Protein 1WQ6 (pdb70)

Organism: Homo sapiens (NCBI:txid9606)

Solvent-accessible surface area: 10308 Å² to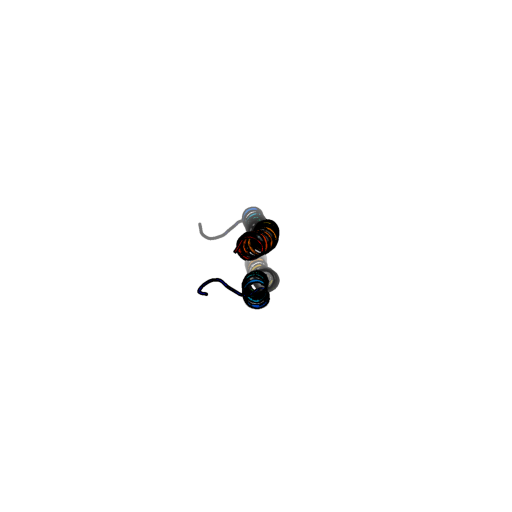tal

Sequence (114 aa):
DHRLTDREWAEEWKHLDHLLNCIDVEKTRRSLTVLRRCQEADRE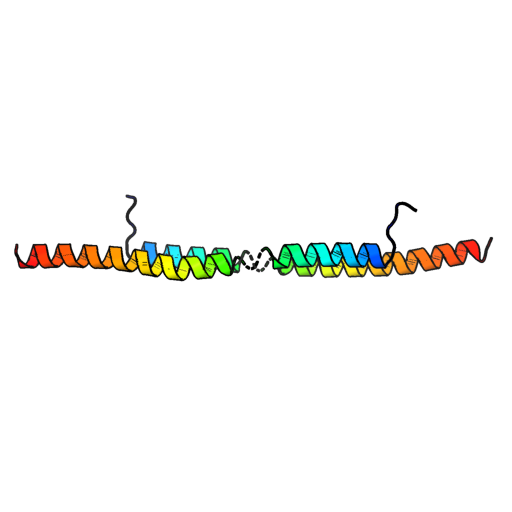ELNYWIRRYSDAEDHRLTDREWAEEWKHLDHLLNCIDVEKTRRSLTVLRRCQEADREELNYWIRRYSDAE

Structure (mmCIF, N/CA/C/O backbone):
data_1WQ6
#
_entry.id   1WQ6
#
_cell.length_a   60.720
_cell.length_b   75.442
_cell.length_c   30.781
_cell.angle_alpha   90.00
_cell.angle_beta   90.00
_cell.angle_gamma   90.00
#
_symmetry.space_group_name_H-M   'P 21 21 2'
#
loop_
_entity.id
_entity.type
_entity.pdbx_description
1 polymer AML1-ETO
2 water water
#
loop_
_atom_site.group_PDB
_atom_site.id
_atom_site.type_symbol
_atom_site.label_atom_id
_atom_site.label_alt_id
_atom_site.label_comp_id
_atom_site.label_asym_id
_atom_site.label_entity_id
_atom_site.label_seq_id
_atom_site.pdbx_PDB_ins_code
_atom_site.Cartn_x
_atom_site.Cartn_y
_atom_site.Cartn_z
_atom_site.occupancy
_atom_site.B_iso_or_equiv
_atom_site.auth_seq_id
_atom_site.auth_comp_id
_atom_site.auth_asym_id
_atom_site.auth_atom_id
_atom_site.pdbx_PDB_model_num
ATOM 1 N N . ASP A 1 11 ? 63.097 71.230 26.071 1.00 77.09 11 ASP A N 1
ATOM 2 C CA . ASP A 1 11 ? 62.955 70.889 27.521 1.00 77.45 11 ASP A CA 1
ATOM 3 C C . ASP A 1 11 ? 62.104 69.621 27.677 1.00 76.38 11 ASP A C 1
ATOM 4 O O . ASP A 1 11 ? 62.230 68.887 28.670 1.00 77.51 11 ASP A O 1
ATOM 9 N N . HIS A 1 12 ? 61.247 69.358 26.689 1.00 74.03 12 HIS A N 1
ATOM 10 C CA . HIS A 1 12 ? 60.664 68.021 26.549 1.00 71.82 12 HIS A CA 1
ATOM 11 C C . HIS A 1 12 ? 61.496 67.139 25.610 1.00 67.13 12 HIS A C 1
ATOM 12 O O . HIS A 1 12 ? 61.188 65.956 25.469 1.00 66.74 12 HIS A O 1
ATOM 19 N N . ARG A 1 13 ? 62.561 67.691 25.019 1.00 61.47 13 ARG A N 1
ATOM 20 C CA . ARG A 1 13 ? 63.514 66.881 24.263 1.00 56.93 13 ARG A CA 1
ATOM 21 C C . ARG A 1 13 ? 64.573 66.250 25.156 1.00 51.61 13 ARG A C 1
ATOM 22 O O . ARG A 1 13 ? 65.064 66.855 26.123 1.00 52.37 13 ARG A O 1
ATOM 30 N N . LEU A 1 14 ? 65.010 65.065 24.755 1.00 44.64 14 LEU A N 1
ATOM 31 C CA . LEU A 1 14 ? 65.909 64.262 25.583 1.00 39.58 14 LEU A CA 1
ATOM 32 C C . LEU A 1 14 ? 67.364 64.730 25.638 1.00 38.05 14 LEU A C 1
ATOM 33 O O . LEU A 1 14 ? 67.874 65.320 24.669 1.00 34.42 14 LEU A O 1
ATOM 38 N N . THR A 1 15 ? 68.039 64.519 26.768 1.00 33.45 15 THR A N 1
ATOM 39 C CA . THR A 1 15 ? 69.471 64.682 26.871 1.00 33.35 15 THR A CA 1
ATOM 40 C C . THR A 1 15 ? 70.196 63.651 26.016 1.00 30.28 15 THR A C 1
ATOM 41 O O . THR A 1 15 ? 69.626 62.683 25.535 1.00 29.70 15 THR A O 1
ATOM 45 N N . ASP A 1 16 ? 71.493 63.806 25.913 1.00 30.51 16 ASP A N 1
ATOM 46 C CA . ASP A 1 16 ? 72.295 62.814 25.213 1.00 31.14 16 ASP A CA 1
ATOM 47 C C . ASP A 1 16 ? 72.144 61.447 25.838 1.00 30.06 16 ASP A C 1
ATOM 48 O O . ASP A 1 16 ? 72.010 60.383 25.190 1.00 25.37 16 ASP A O 1
ATOM 53 N N . ARG A 1 17 ? 72.289 61.417 27.161 1.00 28.06 17 ARG A N 1
ATOM 54 C CA . ARG A 1 17 ? 72.078 60.181 27.899 1.00 27.40 17 ARG A CA 1
ATOM 55 C C . ARG A 1 17 ? 70.684 59.577 27.760 1.00 24.91 17 ARG A C 1
ATOM 56 O O . ARG A 1 17 ? 70.601 58.342 27.599 1.00 28.18 17 ARG A O 1
ATOM 64 N N . GLU A 1 18 ? 69.607 60.357 27.841 1.00 23.48 18 GLU A N 1
ATOM 65 C CA . GLU A 1 18 ? 68.296 59.826 27.586 1.00 24.74 18 GLU A CA 1
ATOM 66 C C . GLU A 1 18 ? 68.134 59.172 26.189 1.00 24.57 18 GLU A C 1
ATOM 67 O O . GLU A 1 18 ? 67.496 58.126 26.056 1.00 19.05 18 GLU A O 1
ATOM 73 N N . TRP A 1 19 ? 68.771 59.768 25.173 1.00 25.52 19 TRP A N 1
ATOM 74 C CA . TRP A 1 19 ? 68.680 59.218 23.803 1.00 25.51 19 TRP A CA 1
ATOM 75 C C . TRP A 1 19 ? 69.436 57.886 23.787 1.00 25.90 19 TRP A C 1
ATOM 76 O O . TRP A 1 19 ? 68.889 56.858 23.323 1.00 26.85 19 TRP A O 1
ATOM 87 N N . ALA A 1 20 ? 70.634 57.865 24.386 1.00 27.13 20 ALA A N 1
ATOM 88 C CA . ALA A 1 20 ? 71.424 56.660 24.488 1.00 26.47 20 ALA A CA 1
ATOM 89 C C . ALA A 1 20 ? 70.683 55.528 25.188 1.00 28.08 20 ALA A C 1
ATOM 90 O O . ALA A 1 20 ? 70.697 54.392 24.731 1.00 24.92 20 ALA A O 1
ATOM 92 N N . GLU A 1 21 ? 69.982 55.814 26.281 1.00 28.77 21 GLU A N 1
ATOM 93 C CA . GLU A 1 21 ? 69.099 54.842 26.887 1.00 28.95 21 GLU A CA 1
ATOM 94 C C . GLU A 1 21 ? 67.985 54.294 25.992 1.00 27.72 21 GLU A C 1
ATOM 95 O O . GLU A 1 21 ? 67.624 53.116 25.967 1.00 28.65 21 GLU A O 1
ATOM 101 N N . GLU A 1 22 ? 67.319 55.186 25.323 1.00 27.54 22 GLU A N 1
ATOM 102 C CA . GLU A 1 22 ? 66.312 54.782 24.400 1.00 27.95 22 GLU A CA 1
ATOM 103 C C . GLU A 1 22 ? 66.839 53.765 23.388 1.00 26.38 22 GLU A C 1
ATOM 104 O O . GLU A 1 22 ? 66.208 52.739 23.125 1.00 26.21 22 GLU A O 1
ATOM 110 N N . TRP A 1 23 ? 67.948 54.059 22.741 1.00 27.27 23 TRP A N 1
ATOM 111 C CA . TRP A 1 23 ? 68.350 53.135 21.654 1.00 28.73 23 TRP A CA 1
ATOM 112 C C . TRP A 1 23 ? 68.819 51.832 22.315 1.00 28.42 23 TRP A C 1
ATOM 113 O O . TRP A 1 23 ? 68.750 50.790 21.737 1.00 23.03 23 TRP A O 1
ATOM 124 N N . LYS A 1 24 ? 69.430 51.897 23.514 1.00 28.35 24 LYS A N 1
ATOM 125 C CA . LYS A 1 24 ? 69.878 50.677 24.175 1.00 28.95 24 LYS A CA 1
ATOM 126 C C . LYS A 1 24 ? 68.680 49.812 24.552 1.00 28.93 24 LYS A C 1
ATOM 127 O O . LYS A 1 24 ? 68.745 48.569 24.507 1.00 30.69 24 LYS A O 1
ATOM 133 N N . HIS A 1 25 ? 67.585 50.452 24.982 1.00 29.27 25 HIS A N 1
ATOM 134 C CA . HIS A 1 25 ? 66.363 49.727 25.283 1.00 28.99 25 HIS A CA 1
ATOM 135 C C . HIS A 1 25 ? 65.825 49.007 24.034 1.00 27.62 25 HIS A C 1
ATOM 136 O O . HIS A 1 25 ? 65.361 47.872 24.154 1.00 27.17 25 HIS A O 1
ATOM 143 N N . LEU A 1 26 ? 65.897 49.637 22.857 1.00 25.53 26 LEU A N 1
ATOM 144 C CA . LEU A 1 26 ? 65.485 49.027 21.591 1.00 24.80 26 LEU A CA 1
ATOM 145 C C . LEU A 1 26 ? 66.341 47.851 21.277 1.00 22.93 26 LEU A C 1
ATOM 146 O O . LEU A 1 26 ? 65.917 46.747 20.917 1.00 23.44 26 LEU A O 1
ATOM 151 N N . ASP A 1 27 ? 67.637 48.065 21.422 1.00 21.58 27 ASP A N 1
ATOM 152 C CA . ASP A 1 27 ? 68.571 46.999 21.198 1.00 23.46 27 ASP A CA 1
ATOM 153 C C . ASP A 1 27 ? 68.336 45.763 22.060 1.00 27.19 27 ASP A C 1
ATOM 154 O O . ASP A 1 27 ? 68.434 44.636 21.512 1.00 25.31 27 ASP A O 1
ATOM 159 N N . HIS A 1 28 ? 68.077 45.975 23.367 1.00 26.09 28 HIS A N 1
ATOM 160 C CA . HIS A 1 28 ? 67.649 44.936 24.259 1.00 28.40 28 HIS A CA 1
ATOM 161 C C . HIS A 1 28 ? 66.378 44.170 23.844 1.00 28.10 28 HIS A C 1
ATOM 162 O O . HIS A 1 28 ? 66.250 42.958 23.977 1.00 29.62 28 HIS A O 1
ATOM 169 N N . LEU A 1 29 ? 65.370 44.871 23.418 1.00 27.66 29 LEU A N 1
ATOM 170 C CA . LEU A 1 29 ? 64.188 44.212 22.919 1.00 27.76 29 LEU A CA 1
ATOM 171 C C . LEU A 1 29 ? 64.560 43.348 21.738 1.00 27.07 29 LEU A C 1
ATOM 172 O O . LEU A 1 29 ? 64.107 42.224 21.651 1.00 27.63 29 LEU A O 1
ATOM 177 N N . LEU A 1 30 ? 65.385 43.808 20.791 1.00 26.22 30 LEU A N 1
ATOM 178 C CA . LEU A 1 30 ? 65.713 42.940 19.674 1.00 25.48 30 LEU A CA 1
ATOM 179 C C . LEU A 1 30 ? 66.505 41.716 20.124 1.00 28.81 30 LEU A C 1
ATOM 180 O O . LEU A 1 30 ? 66.349 40.568 19.676 1.00 23.06 30 LEU A O 1
ATOM 185 N N . ASN A 1 31 ? 67.380 41.969 21.077 1.00 30.14 31 ASN A N 1
ATOM 186 C CA . ASN A 1 31 ? 68.070 40.859 21.669 1.00 33.80 31 ASN A CA 1
ATOM 187 C C . ASN A 1 31 ? 67.189 39.833 22.330 1.00 32.99 31 ASN A C 1
ATOM 188 O O . ASN A 1 31 ? 67.511 38.665 22.120 1.00 35.22 31 ASN A O 1
ATOM 193 N N . CYS A 1 32 ? 66.181 40.240 23.097 1.00 34.95 32 CYS A N 1
ATOM 194 C CA . CYS A 1 32 ? 65.182 39.344 23.627 1.00 35.65 32 CYS A CA 1
ATOM 195 C C . CYS A 1 32 ? 64.444 38.533 22.563 1.00 33.54 32 CYS A C 1
ATOM 196 O O . CYS A 1 32 ? 64.231 37.348 22.763 1.00 31.18 32 CYS A O 1
ATOM 199 N N . ILE A 1 33 ? 64.038 39.150 21.448 1.00 29.81 33 ILE A N 1
ATOM 200 C CA . ILE A 1 33 ? 63.488 38.430 20.291 1.00 27.20 33 ILE A CA 1
ATOM 201 C C . ILE A 1 33 ? 64.407 37.372 19.737 1.00 27.24 33 ILE A C 1
ATOM 202 O O . ILE A 1 33 ? 64.007 36.226 19.551 1.00 26.52 33 ILE A O 1
ATOM 215 N N . ASP A 1 35 ? 66.875 35.751 21.187 1.00 36.76 35 ASP A N 1
ATOM 216 C CA . ASP A 1 35 ? 66.984 34.747 22.231 1.00 36.80 35 ASP A CA 1
ATOM 217 C C . ASP A 1 35 ? 65.737 33.836 22.222 1.00 34.97 35 ASP A C 1
ATOM 218 O O . ASP A 1 35 ? 65.838 32.601 22.340 1.00 34.25 35 ASP A O 1
ATOM 231 N N . VAL A 1 37 ? 63.771 33.347 19.708 1.00 28.64 37 VAL A N 1
ATOM 232 C CA . VAL A 1 37 ? 63.785 32.540 18.497 1.00 28.69 37 VAL A CA 1
ATOM 233 C C . VAL A 1 37 ? 64.814 31.403 18.637 1.00 32.05 37 VAL A C 1
ATOM 234 O O . VAL A 1 37 ? 64.550 30.240 18.301 1.00 26.96 37 VAL A O 1
ATOM 238 N N . GLU A 1 38 ? 65.995 31.656 19.215 1.00 33.41 38 GLU A N 1
ATOM 239 C CA . GLU A 1 38 ? 66.949 30.572 19.124 1.00 36.46 38 GLU A CA 1
ATOM 240 C C . GLU A 1 38 ? 66.436 29.580 20.191 1.00 35.42 38 GLU A C 1
ATOM 241 O O . GLU A 1 38 ? 66.526 28.393 20.042 1.00 36.14 38 GLU A O 1
ATOM 247 N N . LYS A 1 39 ? 65.708 30.013 21.199 1.00 36.65 39 LYS A N 1
ATOM 248 C CA . LYS A 1 39 ? 65.090 29.077 22.098 1.00 36.60 39 LYS A CA 1
ATOM 249 C C . LYS A 1 39 ? 63.969 28.181 21.482 1.00 35.69 39 LYS A C 1
ATOM 250 O O . LYS A 1 39 ? 63.759 27.032 21.821 1.00 33.50 39 LYS A O 1
ATOM 256 N N . THR A 1 40 ? 63.216 28.758 20.572 1.00 31.61 40 THR A N 1
ATOM 257 C CA . THR A 1 40 ? 62.278 28.017 19.750 1.00 29.89 40 THR A CA 1
ATOM 258 C C . THR A 1 40 ? 63.010 26.960 18.903 1.00 28.83 40 THR A C 1
ATOM 259 O O . THR A 1 40 ? 62.593 25.811 18.809 1.00 28.06 40 THR A O 1
ATOM 263 N N . ARG A 1 41 ? 64.121 27.339 18.323 1.00 29.30 41 ARG A N 1
ATOM 264 C CA . ARG A 1 41 ? 64.893 26.519 17.419 1.00 32.32 41 ARG A CA 1
ATOM 265 C C . ARG A 1 41 ? 65.424 25.326 18.121 1.00 34.47 41 ARG A C 1
ATOM 266 O O . ARG A 1 41 ? 65.371 24.218 17.573 1.00 32.10 41 ARG A O 1
ATOM 274 N N . ARG A 1 42 ? 65.824 25.547 19.357 1.00 36.63 42 ARG A N 1
ATOM 275 C CA . ARG A 1 42 ? 66.275 24.435 20.171 1.00 39.32 42 ARG A CA 1
ATOM 276 C C . ARG A 1 42 ? 65.108 23.587 20.712 1.00 40.14 42 ARG A C 1
ATOM 277 O O . ARG A 1 42 ? 65.236 22.358 20.685 1.00 41.45 42 ARG A O 1
ATOM 285 N N . SER A 1 43 ? 63.993 24.127 21.185 1.00 38.28 43 SER A N 1
ATOM 286 C CA . SER A 1 43 ? 62.834 23.300 21.550 1.00 38.66 43 SER A CA 1
ATOM 287 C C . SER A 1 43 ? 62.402 22.409 20.356 1.00 35.29 43 SER A C 1
ATOM 288 O O . SER A 1 43 ? 62.026 21.276 20.555 1.00 35.60 43 SER A O 1
ATOM 291 N N . LEU A 1 44 ? 62.487 22.888 19.138 1.00 32.15 44 LEU A N 1
ATOM 292 C CA . LEU A 1 44 ? 62.065 22.177 17.953 1.00 32.97 44 LEU A CA 1
ATOM 293 C C . LEU A 1 44 ? 62.972 21.003 17.570 1.00 34.65 44 LEU A C 1
ATOM 294 O O . LEU A 1 44 ? 62.515 19.992 17.015 1.00 28.30 44 LEU A O 1
ATOM 299 N N . THR A 1 45 ? 64.261 21.130 17.879 1.00 35.18 45 THR A N 1
ATOM 300 C CA . THR A 1 45 ? 65.174 20.030 17.673 1.00 37.39 45 THR A CA 1
ATOM 301 C C . THR A 1 45 ? 64.783 18.830 18.498 1.00 35.07 45 THR A C 1
ATOM 302 O O . THR A 1 45 ? 64.644 17.775 17.947 1.00 34.88 45 THR A O 1
ATOM 306 N N . VAL A 1 46 ? 64.476 19.010 19.776 1.00 35.84 46 VAL A N 1
ATOM 307 C CA . VAL A 1 46 ? 63.925 17.964 20.586 1.00 35.21 46 VAL A CA 1
ATOM 308 C C . VAL A 1 46 ? 62.542 17.406 20.196 1.00 35.57 46 VAL A C 1
ATOM 309 O O . VAL A 1 46 ? 62.225 16.222 20.388 1.00 34.62 46 VAL A O 1
ATOM 313 N N . LEU A 1 47 ? 61.645 18.262 19.737 1.00 32.75 47 LEU A N 1
ATOM 314 C CA . LEU A 1 47 ? 60.317 17.798 19.402 1.00 30.93 47 LEU A CA 1
ATOM 315 C C . LEU A 1 47 ? 60.441 16.985 18.092 1.00 28.62 47 LEU A C 1
ATOM 316 O O . LEU A 1 47 ? 59.753 16.006 17.903 1.00 27.62 47 LEU A O 1
ATOM 321 N N . ARG A 1 48 ? 61.278 17.391 17.159 1.00 26.92 48 ARG A N 1
ATOM 322 C CA . ARG A 1 48 ? 61.404 16.573 15.939 1.00 26.84 48 ARG A CA 1
ATOM 323 C C . ARG A 1 48 ? 61.843 15.162 16.254 1.00 26.94 48 ARG A C 1
ATOM 324 O O . ARG A 1 48 ? 61.384 14.162 15.732 1.00 26.02 48 ARG A O 1
ATOM 332 N N . ARG A 1 49 ? 62.836 15.110 17.138 1.00 30.04 49 ARG A N 1
ATOM 333 C CA . ARG A 1 49 ? 63.262 13.846 17.735 1.00 31.47 49 ARG A CA 1
ATOM 334 C C . ARG A 1 49 ? 62.124 13.031 18.366 1.00 28.40 49 ARG A C 1
ATOM 335 O O . ARG A 1 49 ? 62.043 11.838 18.107 1.00 26.17 49 ARG A O 1
ATOM 343 N N . CYS A 1 50 ? 61.318 13.615 19.227 1.00 29.92 50 CYS A N 1
ATOM 344 C CA . CYS A 1 50 ? 60.187 12.905 19.809 1.00 31.97 50 CYS A CA 1
ATOM 345 C C . CYS A 1 50 ? 59.226 12.453 18.725 1.00 31.67 50 CYS A C 1
ATOM 346 O O . CYS A 1 50 ? 58.699 11.327 18.795 1.00 28.62 50 CYS A O 1
ATOM 349 N N . GLN A 1 51 ? 59.012 13.313 17.718 1.00 30.30 51 GLN A N 1
ATOM 350 C CA . GLN A 1 51 ? 57.994 12.985 16.710 1.00 33.26 51 GLN A CA 1
ATOM 351 C C . GLN A 1 51 ? 58.471 11.808 15.909 1.00 33.38 51 GLN A C 1
ATOM 352 O O . GLN A 1 51 ? 57.690 10.881 15.589 1.00 34.10 51 GLN A O 1
ATOM 358 N N . GLU A 1 52 ? 59.756 11.859 15.591 1.00 31.91 52 GLU A N 1
ATOM 359 C CA . GLU A 1 52 ? 60.353 10.771 14.847 1.00 32.52 52 GLU A CA 1
ATOM 360 C C . GLU A 1 52 ? 60.335 9.428 15.600 1.00 30.38 52 GLU A C 1
ATOM 361 O O . GLU A 1 52 ? 60.304 8.346 14.968 1.00 30.12 52 GLU A O 1
ATOM 367 N N . ALA A 1 53 ? 60.433 9.479 16.919 1.00 25.25 53 ALA A N 1
ATOM 368 C CA . ALA A 1 53 ? 60.432 8.247 17.642 1.00 23.84 53 ALA A CA 1
ATOM 369 C C . ALA A 1 53 ? 59.043 7.643 17.460 1.00 22.36 53 ALA A C 1
ATOM 370 O O . ALA A 1 53 ? 58.885 6.432 17.313 1.00 22.13 53 ALA A O 1
ATOM 372 N N . ASP A 1 54 ? 57.992 8.453 17.535 1.00 21.84 54 ASP A N 1
ATOM 373 C CA . ASP A 1 54 ? 56.658 7.937 17.377 1.00 22.95 54 ASP A CA 1
ATOM 374 C C . ASP A 1 54 ? 56.432 7.395 15.959 1.00 22.59 54 ASP A C 1
ATOM 375 O O . ASP A 1 54 ? 55.923 6.271 15.724 1.00 22.44 54 ASP A O 1
ATOM 380 N N . ARG A 1 55 ? 56.860 8.160 14.977 1.00 25.25 55 ARG A N 1
ATOM 381 C CA . ARG A 1 55 ? 56.696 7.701 13.595 1.00 24.46 55 ARG A CA 1
ATOM 382 C C . ARG A 1 55 ? 57.302 6.379 13.333 1.00 24.38 55 ARG A C 1
ATOM 383 O O . ARG A 1 55 ? 56.679 5.494 12.760 1.00 27.35 55 ARG A O 1
ATOM 391 N N . GLU A 1 56 ? 58.541 6.168 13.802 1.00 24.73 56 GLU A N 1
ATOM 392 C CA . GLU A 1 56 ? 59.223 4.975 13.519 1.00 22.20 56 GLU A CA 1
ATOM 393 C C . GLU A 1 56 ? 58.718 3.841 14.377 1.00 24.01 56 GLU A C 1
ATOM 394 O O . GLU A 1 56 ? 58.837 2.701 13.976 1.00 25.43 56 GLU A O 1
ATOM 400 N N . GLU A 1 57 ? 58.211 4.150 15.558 1.00 25.23 57 GLU A N 1
ATOM 401 C CA . GLU A 1 57 ? 57.637 3.111 16.395 1.00 23.98 57 GLU A CA 1
ATOM 402 C C . GLU A 1 57 ? 56.346 2.559 15.726 1.00 25.63 57 GLU A C 1
ATOM 403 O O . GLU A 1 57 ? 56.093 1.373 15.829 1.00 25.15 57 GLU A O 1
ATOM 409 N N . LEU A 1 58 ? 55.532 3.410 15.124 1.00 25.96 58 LEU A N 1
ATOM 410 C CA . LEU A 1 58 ? 54.393 3.003 14.281 1.00 27.60 58 LEU A CA 1
ATOM 411 C C . LEU A 1 58 ? 54.761 2.016 13.165 1.00 28.76 58 LEU A C 1
ATOM 412 O O . LEU A 1 58 ? 54.157 0.956 13.007 1.00 26.15 58 LEU A O 1
ATOM 417 N N . ASN A 1 59 ? 55.845 2.290 12.441 1.00 28.47 59 ASN A N 1
ATOM 418 C CA . ASN A 1 59 ? 56.308 1.481 11.323 1.00 29.61 59 ASN A CA 1
ATOM 419 C C . ASN A 1 59 ? 56.729 0.140 11.886 1.00 28.38 59 ASN A C 1
ATOM 420 O O . ASN A 1 59 ? 56.535 -0.914 11.251 1.00 28.30 59 ASN A O 1
ATOM 425 N N . TYR A 1 60 ? 57.303 0.172 13.094 1.00 24.51 60 TYR A N 1
ATOM 426 C CA . TYR A 1 60 ? 57.727 -1.007 13.804 1.00 23.98 60 TYR A CA 1
ATOM 427 C C . TYR A 1 60 ? 56.591 -2.022 14.101 1.00 23.17 60 TYR A C 1
ATOM 428 O O . TYR A 1 60 ? 56.775 -3.233 13.998 1.00 23.70 60 TYR A O 1
ATOM 437 N N . TRP A 1 61 ? 55.499 -1.500 14.620 1.00 26.20 61 TRP A N 1
ATOM 438 C CA . TRP A 1 61 ? 54.384 -2.357 15.086 1.00 26.94 61 TRP A CA 1
ATOM 439 C C . TRP A 1 61 ? 53.702 -2.891 13.856 1.00 26.80 61 TRP A C 1
ATOM 440 O O . TRP A 1 61 ? 53.284 -4.038 13.822 1.00 30.67 61 TRP A O 1
ATOM 451 N N . ILE A 1 62 ? 53.537 -2.039 12.872 1.00 27.32 62 ILE A N 1
ATOM 452 C CA . ILE A 1 62 ? 53.025 -2.475 11.580 1.00 29.47 62 ILE A CA 1
ATOM 453 C C . ILE A 1 62 ? 53.807 -3.650 11.011 1.00 30.13 62 ILE A C 1
ATOM 454 O O . ILE A 1 62 ? 53.232 -4.667 10.603 1.00 30.47 62 ILE A O 1
ATOM 459 N N . ARG A 1 63 ? 55.142 -3.594 11.012 1.00 30.20 63 ARG A N 1
ATOM 460 C CA . ARG A 1 63 ? 55.956 -4.691 10.530 1.00 28.36 63 ARG A CA 1
ATOM 461 C C . ARG A 1 63 ? 55.918 -5.907 11.424 1.00 29.66 63 ARG A C 1
ATOM 462 O O . ARG A 1 63 ? 55.825 -7.051 10.940 1.00 29.52 63 ARG A O 1
ATOM 470 N N . ARG A 1 64 ? 55.959 -5.758 12.740 1.00 26.97 64 ARG A N 1
ATOM 471 C CA . ARG A 1 64 ? 55.891 -6.946 13.548 1.00 26.46 64 ARG A CA 1
ATOM 472 C C . ARG A 1 64 ? 54.515 -7.638 13.304 1.00 30.34 64 ARG A C 1
ATOM 473 O O . ARG A 1 64 ? 54.388 -8.887 13.316 1.00 28.92 64 ARG A O 1
ATOM 481 N N . TYR A 1 65 ? 53.494 -6.795 13.148 1.00 31.04 65 TYR A N 1
ATOM 482 C CA . TYR A 1 65 ? 52.140 -7.336 12.890 1.00 35.18 65 TYR A CA 1
ATOM 483 C C . TYR A 1 65 ? 52.139 -8.122 11.587 1.00 35.44 65 TYR A C 1
ATOM 484 O O . TYR A 1 65 ? 51.801 -9.299 11.602 1.00 34.58 65 TYR A O 1
ATOM 493 N N . SER A 1 66 ? 52.641 -7.526 10.515 1.00 37.80 66 SER A N 1
ATOM 494 C CA . SER A 1 66 ? 52.803 -8.281 9.280 1.00 39.38 66 SER A CA 1
ATOM 495 C C . SER A 1 66 ? 53.634 -9.553 9.414 1.00 42.06 66 SER A C 1
ATOM 496 O O . SER A 1 66 ? 53.184 -10.562 8.869 1.00 43.27 66 SER A O 1
ATOM 499 N N . ASP A 1 67 ? 54.815 -9.575 10.056 1.00 41.07 67 ASP A N 1
ATOM 500 C CA . ASP A 1 67 ? 55.532 -10.854 10.197 1.00 41.08 67 ASP A CA 1
ATOM 501 C C . ASP A 1 67 ? 54.686 -11.929 10.874 1.00 42.94 67 ASP A C 1
ATOM 502 O O . ASP A 1 67 ? 54.813 -13.100 10.562 1.00 40.62 67 ASP A O 1
ATOM 507 N N . ALA A 1 68 ? 53.906 -11.544 11.885 1.00 44.65 68 ALA A N 1
ATOM 508 C CA . ALA A 1 68 ? 53.057 -12.486 12.617 1.00 48.04 68 ALA A CA 1
ATOM 509 C C . ALA A 1 68 ? 51.810 -12.951 11.827 1.00 51.99 68 ALA A C 1
ATOM 510 O O . ALA A 1 68 ? 51.189 -13.954 12.223 1.00 52.61 68 ALA A O 1
ATOM 512 N N . GLU A 1 69 ? 51.543 -12.218 10.744 1.00 54.37 69 GLU A N 1
ATOM 513 C CA . GLU A 1 69 ? 50.402 -12.196 9.817 1.00 58.96 69 GLU A CA 1
ATOM 514 C C . GLU A 1 69 ? 49.147 -11.577 10.461 1.00 60.18 69 GLU A C 1
ATOM 515 O O . GLU A 1 69 ? 48.636 -11.893 11.555 1.00 62.87 69 GLU A O 1
ATOM 521 N N . ASP B 1 11 ? 44.149 14.582 4.752 1.00 43.28 11 ASP B N 1
ATOM 522 C CA . ASP B 1 11 ? 44.786 13.471 5.591 1.00 42.45 11 ASP B CA 1
ATOM 523 C C . ASP B 1 11 ? 45.824 14.166 6.473 1.00 40.75 11 ASP B C 1
ATOM 524 O O . ASP B 1 11 ? 46.724 14.805 5.908 1.00 37.78 11 ASP B O 1
ATOM 529 N N . HIS B 1 12 ? 45.707 14.091 7.803 1.00 38.13 12 HIS B N 1
ATOM 530 C CA . HIS B 1 12 ? 46.612 14.830 8.718 1.00 36.82 12 HIS B CA 1
ATOM 531 C C . HIS B 1 12 ? 48.052 14.312 8.698 1.00 35.66 12 HIS B C 1
ATOM 532 O O . HIS B 1 12 ? 49.013 15.032 8.993 1.00 34.51 12 HIS B O 1
ATOM 539 N N . ARG B 1 13 ? 48.189 13.042 8.319 1.00 33.14 13 ARG B N 1
ATOM 540 C CA . ARG B 1 13 ? 49.476 12.377 8.344 1.00 34.50 13 ARG B CA 1
ATOM 541 C C . ARG B 1 13 ? 50.312 12.839 7.147 1.00 33.35 13 ARG B C 1
ATOM 542 O O . ARG B 1 13 ? 49.767 12.963 6.055 1.00 32.07 13 ARG B O 1
ATOM 550 N N . LEU B 1 14 ? 51.610 13.030 7.389 1.00 32.85 14 LEU B N 1
ATOM 551 C CA . LEU B 1 14 ? 52.595 13.480 6.384 1.00 30.37 14 LEU B CA 1
ATOM 552 C C . LEU B 1 14 ? 53.429 12.285 5.948 1.00 30.15 14 LEU B C 1
ATOM 553 O O . LEU B 1 14 ? 53.843 11.450 6.757 1.00 26.08 14 LEU B O 1
ATOM 558 N N . THR B 1 15 ? 53.714 12.166 4.650 1.00 27.54 15 THR B N 1
ATOM 559 C CA . THR B 1 15 ? 54.733 11.205 4.242 1.00 27.23 15 THR B CA 1
ATOM 560 C C . THR B 1 15 ? 56.045 11.637 4.857 1.00 29.37 15 THR B C 1
ATOM 561 O O . THR B 1 15 ? 56.218 12.763 5.393 1.00 24.66 15 THR B O 1
ATOM 565 N N . ASP B 1 16 ? 57.024 10.757 4.725 1.00 28.72 16 ASP B N 1
ATOM 566 C CA . ASP B 1 16 ? 58.346 11.173 5.114 1.00 30.95 16 ASP B CA 1
ATOM 567 C C . ASP B 1 16 ? 58.909 12.339 4.378 1.00 31.22 16 ASP B C 1
ATOM 568 O O . ASP B 1 16 ? 59.621 13.167 4.978 1.00 27.92 16 ASP B O 1
ATOM 573 N N . ARG B 1 17 ? 58.688 12.387 3.064 1.00 28.06 17 ARG B N 1
ATOM 574 C CA . ARG B 1 17 ? 59.107 13.572 2.330 1.00 30.79 17 ARG B CA 1
ATOM 575 C C . ARG B 1 17 ? 58.426 14.893 2.733 1.00 29.15 17 ARG B C 1
ATOM 576 O O . ARG B 1 17 ? 59.145 15.904 2.905 1.00 28.22 17 ARG B O 1
ATOM 584 N N . GLU B 1 18 ? 57.104 14.882 2.922 1.00 26.19 18 GLU B N 1
ATOM 585 C CA . GLU B 1 18 ? 56.311 16.018 3.409 1.00 27.24 18 GLU B CA 1
ATOM 586 C C . GLU B 1 18 ? 56.775 16.435 4.827 1.00 27.98 18 GLU B C 1
ATOM 587 O O . GLU B 1 18 ? 56.787 17.608 5.145 1.00 25.05 18 GLU B O 1
ATOM 593 N N . TRP B 1 19 ? 57.228 15.459 5.603 1.00 27.59 19 TRP B N 1
ATOM 594 C CA . TRP B 1 19 ? 57.549 15.728 6.978 1.00 29.90 19 TRP B CA 1
ATOM 595 C C . TRP B 1 19 ? 58.923 16.396 7.021 1.00 30.26 19 TRP B C 1
ATOM 596 O O . TRP B 1 19 ? 59.074 17.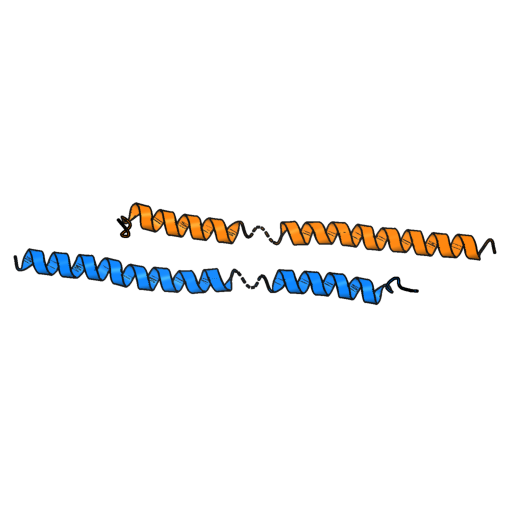448 7.634 1.00 29.13 19 TRP B O 1
ATOM 607 N N . ALA B 1 20 ? 59.891 15.862 6.290 1.00 29.64 20 ALA B N 1
ATOM 608 C CA . ALA B 1 20 ? 61.171 16.534 6.099 1.00 29.43 20 ALA B CA 1
ATOM 609 C C . ALA B 1 20 ? 61.041 17.900 5.440 1.00 30.40 20 ALA B C 1
ATOM 610 O O . ALA B 1 20 ? 61.765 18.854 5.825 1.00 28.20 20 ALA B O 1
ATOM 612 N N . GLU B 1 21 ? 60.138 18.072 4.469 1.00 26.76 21 GLU B N 1
ATOM 613 C CA . GLU B 1 21 ? 60.001 19.398 3.913 1.00 30.55 21 GLU B CA 1
ATOM 614 C C . GLU B 1 21 ? 59.403 20.385 4.909 1.00 28.83 21 GLU B C 1
ATOM 615 O O . GLU B 1 21 ? 59.695 21.555 4.873 1.00 28.58 21 GLU B O 1
ATOM 621 N N . GLU B 1 22 ? 58.523 19.912 5.757 1.00 26.91 22 GLU B N 1
ATOM 622 C CA . GLU B 1 22 ? 57.901 20.801 6.736 1.00 26.95 22 GLU B CA 1
ATOM 623 C C . GLU B 1 22 ? 58.930 21.312 7.751 1.00 24.19 22 GLU B C 1
ATOM 624 O O . GLU B 1 22 ? 58.927 22.504 8.099 1.00 24.39 22 GLU B O 1
ATOM 630 N N . TRP B 1 23 ? 59.809 20.441 8.206 1.00 26.57 23 TRP B N 1
ATOM 631 C CA . TRP B 1 23 ? 60.917 20.797 9.098 1.00 29.56 23 TRP B CA 1
ATOM 632 C C . TRP B 1 23 ? 61.923 21.759 8.525 1.00 29.77 23 TRP B C 1
ATOM 633 O O . TRP B 1 23 ? 62.342 22.726 9.142 1.00 26.16 23 TRP B O 1
ATOM 644 N N . LYS B 1 24 ? 62.147 21.583 7.242 1.00 29.95 24 LYS B N 1
ATOM 645 C CA . LYS B 1 24 ? 62.962 22.477 6.456 1.00 29.62 24 LYS B CA 1
ATOM 646 C C . LYS B 1 24 ? 62.401 23.853 6.423 1.00 25.99 24 LYS B C 1
ATOM 647 O O . LYS B 1 24 ? 63.108 24.846 6.487 1.00 25.18 24 LYS B O 1
ATOM 653 N N . HIS B 1 25 ? 61.115 23.929 6.150 1.00 24.47 25 HIS B N 1
ATOM 654 C CA . HIS B 1 25 ? 60.403 25.197 5.954 1.00 23.49 25 HIS B CA 1
ATOM 655 C C . HIS B 1 25 ? 60.369 25.944 7.275 1.00 23.30 25 HIS B C 1
ATOM 656 O O . HIS B 1 25 ? 60.562 27.171 7.345 1.00 21.59 25 HIS B O 1
ATOM 663 N N . LEU B 1 26 ? 60.048 25.198 8.323 1.00 24.52 26 LEU B N 1
ATOM 664 C CA . LEU B 1 26 ? 60.192 25.806 9.672 1.00 26.35 26 LEU B CA 1
ATOM 665 C C . LEU B 1 26 ? 61.579 26.365 9.950 1.00 24.26 26 LEU B C 1
ATOM 666 O O . LEU B 1 26 ? 61.676 27.475 10.489 1.00 27.27 26 LEU B O 1
ATOM 671 N N . ASP B 1 27 ? 62.625 25.574 9.689 1.00 25.53 27 ASP B N 1
ATOM 672 C CA . ASP B 1 27 ? 63.992 26.054 9.772 1.00 27.19 27 ASP B CA 1
ATOM 673 C C . ASP B 1 27 ? 64.191 27.382 9.032 1.00 27.14 27 ASP B C 1
ATOM 674 O O . ASP B 1 27 ? 64.710 28.388 9.559 1.00 27.30 27 ASP B O 1
ATOM 679 N N . HIS B 1 28 ? 63.674 27.417 7.813 1.00 26.36 28 HIS B N 1
ATOM 680 C CA . HIS B 1 28 ? 63.819 28.556 6.919 1.00 27.92 28 HIS B CA 1
ATOM 681 C C . HIS B 1 28 ? 63.065 29.751 7.467 1.00 26.16 28 HIS B C 1
ATOM 682 O O . HIS B 1 28 ? 63.582 30.881 7.456 1.00 23.63 28 HIS B O 1
ATOM 689 N N . LEU B 1 29 ? 61.889 29.523 8.055 1.00 22.33 29 LEU B N 1
ATOM 690 C CA . LEU B 1 29 ? 61.091 30.630 8.552 1.00 23.69 29 LEU B CA 1
ATOM 691 C C . LEU B 1 29 ? 61.838 31.301 9.721 1.00 23.56 29 LEU B C 1
ATOM 692 O O . LEU B 1 29 ? 61.837 32.525 9.855 1.00 24.32 29 LEU B O 1
ATOM 697 N N . LEU B 1 30 ? 62.468 30.465 10.541 1.00 22.54 30 LEU B N 1
ATOM 698 C CA . LEU B 1 30 ? 63.095 30.936 11.780 1.00 25.79 30 LEU B CA 1
ATOM 699 C C . LEU B 1 30 ? 64.373 31.691 11.408 1.00 23.38 30 LEU B C 1
ATOM 700 O O . LEU B 1 30 ? 64.673 32.749 11.908 1.00 20.60 30 LEU B O 1
ATOM 705 N N . ASN B 1 31 ? 65.061 31.197 10.410 1.00 25.92 31 ASN B N 1
ATOM 706 C CA . ASN B 1 31 ? 66.210 31.899 9.860 1.00 25.33 31 ASN B CA 1
ATOM 707 C C . ASN B 1 31 ? 65.852 33.266 9.271 1.00 27.10 31 ASN B C 1
ATOM 708 O O . ASN B 1 31 ? 66.570 34.254 9.493 1.00 26.77 31 ASN B O 1
ATOM 713 N N . CYS B 1 32 ? 64.759 33.359 8.504 1.00 27.43 32 CYS B N 1
ATOM 714 C CA . CYS B 1 32 ? 64.245 34.613 7.989 1.00 26.41 32 CYS B CA 1
ATOM 715 C C . CYS B 1 32 ? 63.881 35.560 9.138 1.00 24.62 32 CYS B C 1
ATOM 716 O O . CYS B 1 32 ? 64.079 36.732 9.011 1.00 23.63 32 CYS B O 1
ATOM 719 N N . ILE B 1 33 ? 63.286 35.110 10.228 1.00 22.64 33 ILE B N 1
ATOM 720 C CA . ILE B 1 33 ? 62.924 35.969 11.335 1.00 23.37 33 ILE B CA 1
ATOM 721 C C . ILE B 1 33 ? 64.211 36.576 11.879 1.00 20.62 33 ILE B C 1
ATOM 722 O O . ILE B 1 33 ? 64.291 37.789 12.091 1.00 22.11 33 ILE B O 1
ATOM 735 N N . ASP B 1 35 ? 67.222 36.966 10.354 1.00 23.38 35 ASP B N 1
ATOM 736 C CA . ASP B 1 35 ? 67.522 37.912 9.327 1.00 19.99 35 ASP B CA 1
ATOM 737 C C . ASP B 1 35 ? 66.838 39.264 9.404 1.00 22.79 35 ASP B C 1
ATOM 738 O O . ASP B 1 35 ? 67.456 40.350 9.265 1.00 21.23 35 ASP B O 1
ATOM 751 N N . VAL B 1 37 ? 65.209 40.490 11.999 1.00 19.27 37 VAL B N 1
ATOM 752 C CA . VAL B 1 37 ? 65.557 41.173 13.237 1.00 21.97 37 VAL B CA 1
ATOM 753 C C . VAL B 1 37 ? 66.895 41.917 13.058 1.00 21.85 37 VAL B C 1
ATOM 754 O O . VAL B 1 37 ? 66.972 43.071 13.492 1.00 22.23 37 VAL B O 1
ATOM 758 N N . GLU B 1 38 ? 67.865 41.327 12.345 1.00 23.48 38 GLU B N 1
ATOM 759 C CA . GLU B 1 38 ? 69.125 42.045 12.147 1.00 23.88 38 GLU B CA 1
ATOM 760 C C . GLU B 1 38 ? 68.998 43.199 11.165 1.00 22.00 38 GLU B C 1
ATOM 761 O O . GLU B 1 38 ? 69.686 44.213 11.352 1.00 24.30 38 GLU B O 1
ATOM 767 N N . LYS B 1 39 ? 68.140 43.085 10.147 1.00 22.78 39 LYS B N 1
ATOM 768 C CA . LYS B 1 39 ? 67.855 44.189 9.233 1.00 22.70 39 LYS B CA 1
ATOM 769 C C . LYS B 1 39 ? 67.208 45.340 10.054 1.00 19.61 39 LYS B C 1
ATOM 770 O O . LYS B 1 39 ? 67.408 46.535 9.875 1.00 18.58 39 LYS B O 1
ATOM 776 N N . THR B 1 40 ? 66.426 44.976 11.056 1.00 22.21 40 THR B N 1
ATOM 777 C CA . THR B 1 40 ? 65.789 45.979 11.893 1.00 21.57 40 THR B CA 1
ATOM 778 C C . THR B 1 40 ? 66.900 46.645 12.720 1.00 23.44 40 THR B C 1
ATOM 779 O O . THR B 1 40 ? 66.850 47.878 12.877 1.00 21.94 40 THR B O 1
ATOM 783 N N . ARG B 1 41 ? 67.867 45.869 13.245 1.00 22.99 41 ARG B N 1
ATOM 784 C CA . ARG B 1 41 ? 68.961 46.455 14.036 1.00 23.80 41 ARG B CA 1
ATOM 785 C C . ARG B 1 41 ? 69.771 47.430 13.158 1.00 23.12 41 ARG B C 1
ATOM 786 O O . ARG B 1 41 ? 70.056 48.578 13.519 1.00 20.91 41 ARG B O 1
ATOM 794 N N . ARG B 1 42 ? 69.994 47.033 11.907 1.00 19.15 42 ARG B N 1
ATOM 795 C CA . ARG B 1 42 ? 70.631 47.900 10.990 1.00 19.39 42 ARG B CA 1
ATOM 796 C C . ARG B 1 42 ? 69.910 49.181 10.683 1.00 21.18 42 ARG B C 1
ATOM 797 O O . ARG B 1 42 ? 70.478 50.276 10.603 1.00 22.60 42 ARG B O 1
ATOM 805 N N . SER B 1 43 ? 68.592 49.100 10.503 1.00 22.15 43 SER B N 1
ATOM 806 C CA . SER B 1 43 ? 67.764 50.278 10.403 1.00 20.57 43 SER B CA 1
ATOM 807 C C . SER B 1 43 ? 67.885 51.176 11.643 1.00 21.89 43 SER B C 1
ATOM 808 O O . SER B 1 43 ? 67.971 52.397 11.520 1.00 20.83 43 SER B O 1
ATOM 811 N N . LEU B 1 44 ? 67.814 50.612 12.850 1.00 19.95 44 LEU B N 1
ATOM 812 C CA . LEU B 1 44 ? 67.963 51.502 13.967 1.00 19.77 44 LEU B CA 1
ATOM 813 C C . LEU B 1 44 ? 69.365 52.108 14.090 1.00 21.13 44 LEU B C 1
ATOM 814 O O . LEU B 1 44 ? 69.514 53.171 14.670 1.00 22.88 44 LEU B O 1
ATOM 819 N N . THR B 1 45 ? 70.421 51.421 13.647 1.00 22.31 45 THR B N 1
ATOM 820 C CA . THR B 1 45 ? 71.752 52.024 13.650 1.00 24.04 45 THR B CA 1
ATOM 821 C C . THR B 1 45 ? 71.775 53.283 12.800 1.00 24.02 45 THR B C 1
ATOM 822 O O . THR B 1 45 ? 72.299 54.328 13.201 1.00 23.68 45 THR B O 1
ATOM 826 N N . VAL B 1 46 ? 71.199 53.149 11.607 1.00 22.06 46 VAL B N 1
ATOM 827 C CA . VAL B 1 46 ? 71.031 54.283 10.721 1.00 23.25 46 VAL B CA 1
ATOM 828 C C . VAL B 1 46 ? 70.285 55.439 11.375 1.00 21.47 46 VAL B C 1
ATOM 829 O O . VAL B 1 46 ? 70.690 56.607 11.317 1.00 20.53 46 VAL B O 1
ATOM 833 N N . LEU B 1 47 ? 69.138 55.127 11.937 1.00 22.53 47 LEU B N 1
ATOM 834 C CA . LEU B 1 47 ? 68.303 56.100 12.603 1.00 22.55 47 LEU B CA 1
ATOM 835 C C . LEU B 1 47 ? 69.034 56.752 13.756 1.00 23.35 47 LEU B C 1
ATOM 836 O O . LEU B 1 47 ? 68.958 57.976 13.947 1.00 22.31 47 LEU B O 1
ATOM 841 N N . ARG B 1 48 ? 69.849 55.966 14.457 1.00 22.45 48 ARG B N 1
ATOM 842 C CA . ARG B 1 48 ? 70.516 56.581 15.621 1.00 24.23 48 ARG B CA 1
ATOM 843 C C . ARG B 1 48 ? 71.655 57.518 15.194 1.00 24.91 48 ARG B C 1
ATOM 844 O O . ARG B 1 48 ? 71.897 58.575 15.760 1.00 23.44 48 ARG B O 1
ATOM 852 N N . ARG B 1 49 ? 72.431 57.067 14.209 1.00 26.54 49 ARG B N 1
ATOM 853 C CA . ARG B 1 49 ? 73.388 57.954 13.587 1.00 26.08 49 ARG B CA 1
ATOM 854 C C . ARG B 1 49 ? 72.784 59.241 13.069 1.00 25.83 49 ARG B C 1
ATOM 855 O O . ARG B 1 49 ? 73.403 60.283 13.216 1.00 21.98 49 ARG B O 1
ATOM 863 N N . CYS B 1 50 ? 71.601 59.177 12.464 1.00 23.34 50 CYS B N 1
ATOM 864 C CA . CYS B 1 50 ? 70.927 60.396 12.052 1.00 24.51 50 CYS B CA 1
ATOM 865 C C . CYS B 1 50 ? 70.544 61.287 13.251 1.00 25.93 50 CYS B C 1
ATOM 866 O O . CYS B 1 50 ? 70.715 62.508 13.225 1.00 23.77 50 CYS B O 1
ATOM 869 N N . GLN B 1 51 ? 70.058 60.615 14.293 1.00 23.79 51 GLN B N 1
ATOM 870 C CA . GLN B 1 51 ? 69.657 61.241 15.537 1.00 25.64 51 GLN B CA 1
ATOM 871 C C . GLN B 1 51 ? 70.857 61.981 16.106 1.00 22.21 51 GLN B C 1
ATOM 872 O O . GLN B 1 51 ? 70.708 63.117 16.402 1.00 20.67 51 GLN B O 1
ATOM 878 N N . GLU B 1 52 ? 72.024 61.370 16.174 1.00 21.72 52 GLU B N 1
ATOM 879 C CA . GLU B 1 52 ? 73.150 61.954 16.803 1.00 22.06 52 GLU B CA 1
ATOM 880 C C . GLU B 1 52 ? 73.669 63.123 16.029 1.00 24.40 52 GLU B C 1
ATOM 881 O O . GLU B 1 52 ? 74.066 64.140 16.606 1.00 22.38 52 GLU B O 1
ATOM 887 N N . ALA B 1 53 ? 73.724 62.948 14.711 1.00 22.48 53 ALA B N 1
ATOM 888 C CA . ALA B 1 53 ? 74.139 64.028 13.900 1.00 23.96 53 ALA B CA 1
ATOM 889 C C . ALA B 1 53 ? 73.164 65.195 13.871 1.00 22.47 53 ALA B C 1
ATOM 890 O O . ALA B 1 53 ? 73.625 66.365 13.933 1.00 23.14 53 ALA B O 1
ATOM 892 N N . ASP B 1 54 ? 71.855 64.941 13.865 1.00 20.58 54 ASP B N 1
ATOM 893 C CA . ASP B 1 54 ? 70.909 66.053 14.011 1.00 23.58 54 ASP B CA 1
ATOM 894 C C . ASP B 1 54 ? 71.123 66.821 15.325 1.00 23.69 54 ASP B C 1
ATOM 895 O O . ASP B 1 54 ? 70.980 68.054 15.444 1.00 24.64 54 ASP B O 1
ATOM 900 N N . ARG B 1 55 ? 71.371 66.071 16.393 1.00 24.64 55 ARG B N 1
ATOM 901 C CA . ARG B 1 55 ? 71.497 66.666 17.742 1.00 24.99 55 ARG B CA 1
ATOM 902 C C . ARG B 1 55 ? 72.770 67.536 17.779 1.00 26.12 55 ARG B C 1
ATOM 903 O O . ARG B 1 55 ? 72.699 68.601 18.349 1.00 25.77 55 ARG B O 1
ATOM 911 N N . GLU B 1 56 ? 73.862 67.102 17.116 1.00 28.45 56 GLU B N 1
ATOM 912 C CA . GLU B 1 56 ? 75.094 67.878 17.068 1.00 28.67 56 GLU B CA 1
ATOM 913 C C . GLU B 1 56 ? 74.802 69.172 16.282 1.00 28.21 56 GLU B C 1
ATOM 914 O O . GLU B 1 56 ? 75.218 70.246 16.725 1.00 29.58 56 GLU B O 1
ATOM 920 N N . GLU B 1 57 ? 74.199 69.065 15.097 1.00 28.12 57 GLU B N 1
ATOM 921 C CA . GLU B 1 57 ? 73.733 70.244 14.3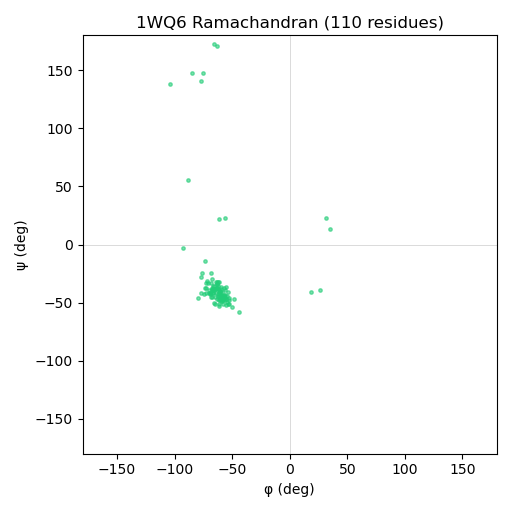58 1.00 30.87 57 GLU B CA 1
ATOM 922 C C . GLU B 1 57 ? 72.793 71.185 15.129 1.00 31.16 57 GLU B C 1
ATOM 923 O O . GLU B 1 57 ? 72.934 72.416 15.062 1.00 29.58 57 GLU B O 1
ATOM 929 N N . LEU B 1 58 ? 71.815 70.632 15.845 1.00 29.69 58 LEU B N 1
ATOM 930 C CA . LEU B 1 58 ? 70.950 71.414 16.729 1.00 27.46 58 LEU B CA 1
ATOM 931 C C . LEU B 1 58 ? 71.728 72.187 17.818 1.00 29.93 58 LEU B C 1
ATOM 932 O O . LEU B 1 58 ? 71.517 73.407 17.979 1.00 24.20 58 LEU B O 1
ATOM 937 N N . ASN B 1 59 ? 72.609 71.506 18.570 1.00 27.82 59 ASN B N 1
ATOM 938 C CA . ASN B 1 59 ? 73.327 72.177 19.597 1.00 29.51 59 ASN B CA 1
ATOM 939 C C . ASN B 1 59 ? 74.250 73.264 19.020 1.00 28.15 59 ASN B C 1
ATOM 940 O O . ASN B 1 59 ? 74.395 74.282 19.641 1.00 29.10 59 ASN B O 1
ATOM 945 N N . TYR B 1 60 ? 74.769 73.049 17.823 1.00 28.98 60 TYR B N 1
ATOM 946 C CA . TYR B 1 60 ? 75.625 73.992 17.143 1.00 29.94 60 TYR B CA 1
ATOM 947 C C . TYR B 1 60 ? 74.841 75.254 16.811 1.00 30.37 60 TYR B C 1
ATOM 948 O O . TYR B 1 60 ? 75.227 76.391 17.164 1.00 26.33 60 TYR B O 1
ATOM 957 N N . TRP B 1 61 ? 73.677 75.070 16.178 1.00 28.92 61 TRP B N 1
ATOM 958 C CA . TRP B 1 61 ? 72.784 76.222 15.938 1.00 27.16 61 TRP B CA 1
ATOM 959 C C . TRP B 1 61 ? 72.208 76.963 17.134 1.00 27.95 61 TRP B C 1
ATOM 960 O O . TRP B 1 61 ? 72.075 78.202 17.166 1.00 27.41 61 TRP B O 1
ATOM 971 N N . ILE B 1 62 ? 71.923 76.262 18.215 1.00 25.86 62 ILE B N 1
ATOM 972 C CA . ILE B 1 62 ? 71.517 76.964 19.418 1.00 26.93 62 ILE B CA 1
ATOM 973 C C . ILE B 1 62 ? 72.648 77.887 19.880 1.00 27.34 62 ILE B C 1
ATOM 974 O O . ILE B 1 62 ? 72.405 79.046 20.248 1.00 27.59 62 ILE B O 1
ATOM 979 N N . ARG B 1 63 ? 73.833 77.303 20.021 1.00 25.36 63 ARG B N 1
ATOM 980 C CA . ARG B 1 63 ? 75.041 78.049 20.300 1.00 25.37 63 ARG B CA 1
ATOM 981 C C . ARG B 1 63 ? 75.264 79.239 19.374 1.00 26.63 63 ARG B C 1
ATOM 982 O O . ARG B 1 63 ? 75.437 80.299 19.926 1.00 27.87 63 ARG B O 1
ATOM 990 N N . ARG B 1 64 ? 75.252 79.095 18.033 1.00 28.02 64 ARG B N 1
ATOM 991 C CA . ARG B 1 64 ? 75.188 80.197 17.094 1.00 29.03 64 ARG B CA 1
ATOM 992 C C . ARG B 1 64 ? 74.182 81.277 17.454 1.00 32.93 64 ARG B C 1
ATOM 993 O O . ARG B 1 64 ? 74.532 82.459 17.702 1.00 34.43 64 ARG B O 1
ATOM 1001 N N . TYR B 1 65 ? 72.907 80.933 17.589 1.00 31.23 65 TYR B N 1
ATOM 1002 C CA . TYR B 1 65 ? 71.961 81.937 17.938 1.00 30.65 65 TYR B CA 1
ATOM 1003 C C . TYR B 1 65 ? 72.269 82.700 19.241 1.00 32.97 65 TYR B C 1
ATOM 1004 O O . TYR B 1 65 ? 72.201 83.941 19.345 1.00 34.03 65 TYR B O 1
ATOM 1013 N N . SER B 1 66 ? 72.579 81.975 20.287 1.00 31.99 66 SER B N 1
ATOM 1014 C CA . SER B 1 66 ? 72.937 82.579 21.532 1.00 37.19 66 SER B CA 1
ATOM 1015 C C . SER B 1 66 ? 74.201 83.452 21.475 1.00 39.73 66 SER B C 1
ATOM 1016 O O . SER B 1 66 ? 74.182 84.496 22.151 1.00 40.71 66 SER B O 1
ATOM 1019 N N . ASP B 1 67 ? 75.182 83.110 20.629 1.00 38.69 67 ASP 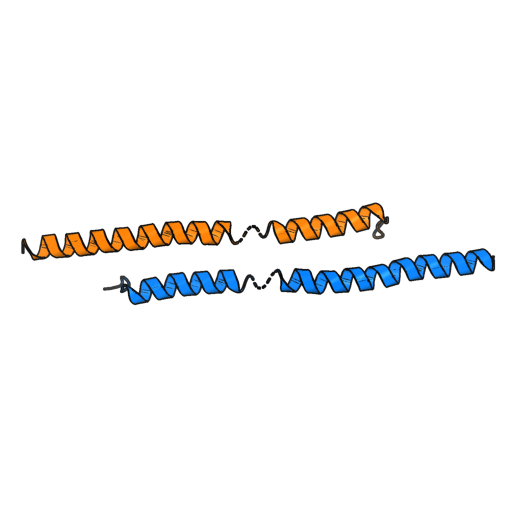B N 1
ATOM 1020 C CA . ASP B 1 67 ? 76.401 83.905 20.462 1.00 39.63 67 ASP B CA 1
ATOM 1021 C C . ASP B 1 67 ? 75.982 85.207 19.748 1.00 44.06 67 ASP B C 1
ATOM 1022 O O . ASP B 1 67 ? 76.494 86.249 20.115 1.00 44.00 67 ASP B O 1
ATOM 1027 N N . ALA B 1 68 ? 75.072 85.160 18.774 1.00 47.51 68 ALA B N 1
ATOM 1028 C CA . ALA B 1 68 ? 74.384 86.347 18.233 1.00 51.13 68 ALA B CA 1
ATOM 1029 C C . ALA B 1 68 ? 73.069 86.767 18.968 1.00 53.18 68 ALA B C 1
ATOM 1030 O O . ALA B 1 68 ? 71.979 86.899 18.388 1.00 58.40 68 ALA B O 1
ATOM 1032 N N . GLU B 1 69 ? 73.190 86.984 20.267 1.00 56.28 69 GLU B N 1
ATOM 1033 C CA . GLU B 1 69 ? 72.118 87.203 21.248 1.00 57.87 69 GLU B CA 1
ATOM 1034 C C . GLU B 1 69 ? 71.742 88.663 21.355 1.00 59.45 69 GLU B C 1
ATOM 1035 O O . GLU B 1 69 ? 72.723 89.386 21.111 1.00 61.08 69 GLU B O 1
#

CATH clas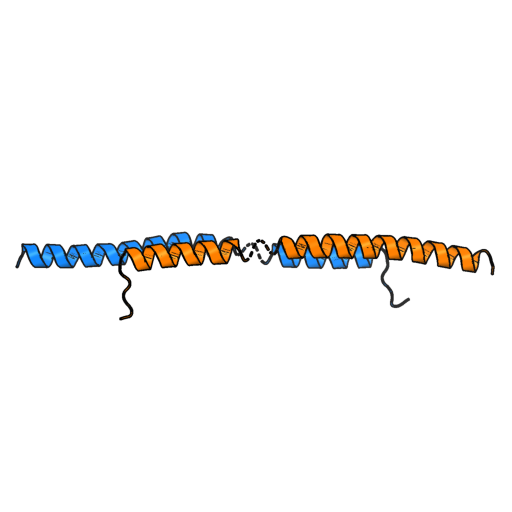sification: 6.10.250.230

Secondary structure (DSSP, 8-state):
--SPPHHHHHHHHHHHHHHHHH---HHHHHHHHHHHHHHHHHHHHHHHHHHHHHHH-/--PPPHHHHHHHHHHHHHHHHH---HHHHHHHHHHHHHHHHHHHHHHHHHHHHHHT-

GO terms:
  GO:0005515 protein binding (F, IPI)
  GO:0045892 negative regulation of DNA-templated transcription (P, IDA)
  GO:0003714 transcription corepressor activity (F, TAS)
  GO:0005654 nucleoplasm (C, IDA)
  GO:0016363 nuclear matrix (C, IDA)
  GO:0003714 transcription corepressor activity (F, IDA)
  GO:0140297 DNA-binding transcription factor binding (F, IPI)

B-factor: mean 34.88, std 12.16, range [18.58, 84.09]

InterPro domains:
  IPR002893 Zinc finger, MYND-type [PF01753] (515-551)
  IPR002893 Zinc finger, MYND-type [PS01360] (515-551)
  IPR002893 Zinc finger, MYND-type [PS50865] (515-551)
  IPR003894 TAFH/NHR1 [PF07531] (123-211)
  IPR003894 TAFH/NHR1 [PS51119] (120-215)
  IPR003894 TAFH/NHR1 [SM00549] (122-212)
  IPR013289 CBFA2T family [PR01875] (159-187)
  IPR013289 CBFA2T family [PR01875] (193-213)
  IPR013289 CBFA2T family [PR01875] (455-483)
  IPR013289 CBFA2T family [PR01875] (526-554)
  IPR013289 CBFA2T family [PTHR10379] (21-604)
  IPR013290 Protein CBFA2T1 [PR01876] (28-37)
  IPR013290 Protein CBFA2T1 [PR01876] (281-292)
  IPR013290 Protein CBFA2T1 [PR01876] (418-428)
  IPR013290 Protein CBFA2T1 [PR01876] (556-565)
  IPR013290 Protein CBFA2T1 [PR01876] (573-585)
  IPR013290 Protein CBFA2T1 [PR01876] (586-600)
  IPR014896 NHR2-like [PF08788] (337-403)
  IPR037249 TAFH/NHR1 domain superfamily [G3DSA:1.20.120.1110] (119-225)
  IPR037249 TAFH/NHR1 domain superfamily [SSF158553] (120-222)

Foldseek 3Di:
DVDDDPVVVVVVVVVVVVVVVVCCVVVVVVVVVVVVVVVVVVVVVVVVVVVVVVVVD/DPDDDPVRVVVVVVVVVVVVVVVCVVVVVVVVVVVVVVVVVVVVVVVVVVVVVVVVD

Radius of gyration: 27.68 Å; Cα contacts (8 Å, |Δi|>4): 12; chains: 2; bounding box: 32×100×26 Å

=== Feature glossary ===
Legend for the data blocks above and below:

— What the protein is —

The amino-acid sequence is the protein's primary structure: the linear order of residues from the N-terminus to the C-terminus, written in one-letter code. Everything else here — the 3D coordinates, the secondary structure, the domain annotations — is ultimately a consequence of this string.

Functional annotations link the protein to curated databases. InterPro entries identify conserved domains and families by matching the sequence against member-database signatures (Pfam, PROSITE, CDD, …). Gene Ontology (GO) terms describe molecular function, biological process, and cellular component in a controlled vocabulary. CATH places the structure in a hierarchical fold classification (Class/Architecture/Topology/Homologous-superfamily). The organism is the source species.

— Where its atoms are —

Atomic coordinates in PDBx/mmCIF format — the same representation the Protein Data Bank distributes. Each lin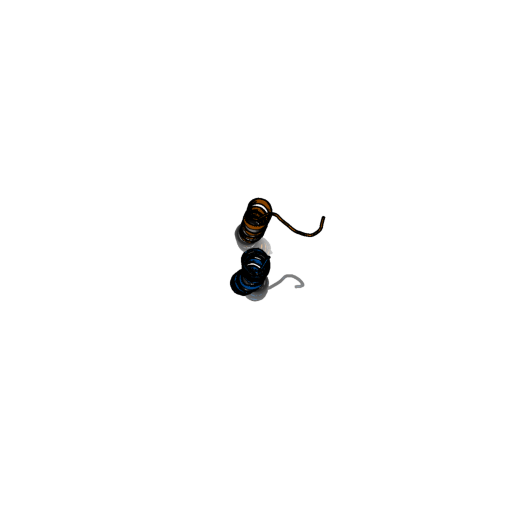e of the _atom_site loop places one backbone atom in Cartesian space (units: ångströms, origin: arbitrary).

The six renders are orthographic views along the three Cartesian axes in both directions. Representation (cartoon, sticks, or surface) and color scheme (sequence-rainbow or by-chain) vary across proteins so the training set covers all the common visualization conventions.

— Local backbone conformation —

Eight-state secondary structure (DSSP): H is the canonical α-helix, G the tighter 3₁₀-helix, I the wider π-helix; E/B are β-structure, T and S are turns and bends, and '-' is everything else. DSSP derives these from the pattern of main-chain N–H···O=C hydrogen bonds, not from the sequence.

Three-state secondary structure (P-SEA) collapses the eight DSSP classes into helix (a), strand (b), and coil (c). P-SEA assigns these from Cα geometry alone — distances and angles — without requiring backbone oxygens, so it works on any Cα trace.

φ (phi) and ψ (psi) are the two rotatable backbone dihedrals per residue: φ is the C(i-1)–N–Cα–C torsion, ψ is the N–Cα–C–N(i+1) torsion, both in degrees on (−180°, 180°]. α-helical residues cluster near (−60°, −45°); β-strand residues near (−120°, +130°). A Ramachandran plot is simply a scatter of (φ, ψ) for every residue.

— Global shape and packing —

The geometric summary reports three shape descriptors. Rg (radius of gyration) measures how spread out the Cα atoms are about their centre of mass; compact globular proteins have small Rg, elongated or unfolded ones large. Cα contacts (<8 Å, |i−j|>4) count long-range residue pairs in spatial proximity — high for tightly packed folds, near zero for rods or random coil. The bounding-box extents give the protein's footprint along x, y, z in Å.

SASA measures how much of the protein is reachable by solvent. It is computed by rolling a water-sized probe over the atomic surface and summing the exposed area (Å²). Per-residue SASA distinguishes core (buried, low SASA) from surface (exposed, high SASA) residues; total SASA is a whole-molecule size measure.

Plot images: a contact map (which residues are close in 3D, as an N×N binary image), a Ramachandran scatter (backbone torsion angles, revealing secondary-structure composition at a glance), and — for AlphaFold structures — a PAE heatmap (pairwise prediction confidence).

— Structural neighborhood —

A 3Di character summarizes, for each residue, the rela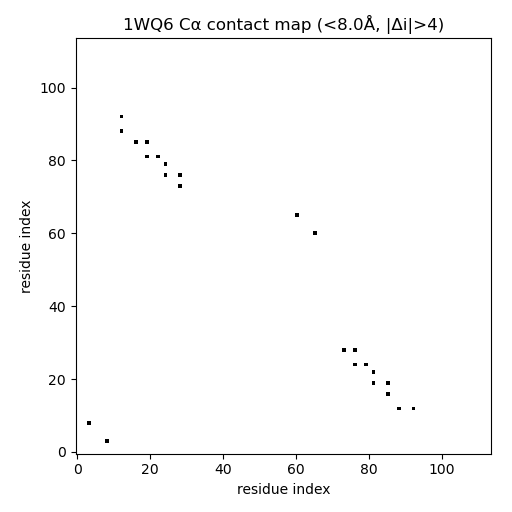tive orientation of the Cα frame of its nearest spatial neighbor. Because it encodes fold topology rather than chemistry, 3Di alignments detect remote structural similarity that sequence alignment misses.

The Foldseek neighbor list gives the closest experimentally determined structures in the PDB, ranked by structural alignment. TM-score near 1 means near-identical fold; near 0.3 means only rough topology match. This is how one finds what a novel AlphaFold prediction most resembles in the solved-structure universe.

— Confidence and disorder —

For AlphaFold models, the B-factor field carries pLDDT — the model's own estimate of local accuracy on a 0–100 scale. Regions with pLDDT<50 should be treated as essentially unmodeled; they often correspond to intrinsically disordered segments.

Crystallographic B-factors measure how much each atom's electron density is smeared out, in Å². They rise in mobile loops and surface residues and fall in the buried interior. In AlphaFold models this column is repurposed to hold pLDDT instead.

Predicted Aligned Error (PAE) is an AlphaFold confidence matrix: entry (i, j) is the expected error in the position of residue j, in ångströms, when the prediction is superimposed on the true structure at residue i. Low PAE within a block of residues means that block is internally rigid and well-predicted; high PAE between two blocks means their relative placement is uncertain even if each block individually is confident.